Protein AF-A0A673JBJ8-F1 (afdb_monomer)

InterPro domains:
  IPR039491 Required for excision 1-B domain-containing protein [PF14966] (30-126)
  IPR039491 Required for excision 1-B domain-containing protein [PTHR28309] (20-170)

pLDDT: mean 88.3, std 20.83, range [26.7, 98.75]

Mean predicted aligned error: 8.52 Å

Radius of gyration: 23.56 Å; Cα contacts (8 Å, |Δi|>4): 90; chains: 1; bounding box: 78×21×62 Å

Secondary structure (DSSP, 8-state):
--------------------------HHHHHHHHHHHHHHHHHHHHHHHHHHHHHHTTTTS--HHHHHHHHHHHHHHHHHHHHHHHHHHHHHHHTS--HHHHHHHHHHHHHHHHHHHHHHHHHHHHHHHHH-TT-HHHHHHHHHHHHHHHHHHHHHHHHHHHHHHHHHS--

Solvent-accessible surface area (backbone atoms only — not comparable to full-atom values): 9836 Å² total; per-residue (Å²): 139,87,81,90,82,90,84,91,79,93,73,92,72,77,82,76,79,76,75,79,78,71,73,84,75,50,69,69,58,50,56,51,48,52,53,51,46,51,52,54,49,52,51,46,53,50,53,52,51,56,49,48,57,56,35,58,70,36,55,91,70,55,52,57,69,62,46,51,53,48,54,52,55,48,49,51,52,53,52,53,45,53,51,52,52,50,52,50,30,50,42,32,40,72,77,65,73,32,53,69,57,25,50,39,49,52,56,41,53,53,48,51,50,53,44,52,54,47,50,54,50,39,51,55,34,50,50,48,30,67,79,38,71,88,46,63,66,34,56,52,50,40,53,52,46,52,51,51,46,51,54,48,50,51,51,48,52,50,43,54,49,51,40,52,54,66,68,70,56,80,134

Foldseek 3Di:
DDDDDDDDDDDDDDPPPPPPPDPPQPLVNLLVVLVVLVVLLVVLLVQLVVLLVVQLVCPPVGPVVVNVVSVVVSVVSVVVSLVSLVVSLCCCVPVVVNPVLSVLSVQLVVLSVVLVVLSVVLSVLVSCCSVCVVDCVSVVVNVVSVVVNVVSVVVNVVSVVVSVVSSPDDD

Organism: NCBI:txid307959

Nearest PDB structures (foldseek):
  6y07-assembly1_A  TM=5.072E-01  e=7.219E-01  synthetic construct
  8qb9-assembly1_A  TM=2.957E-01  e=4.322E+00  Saccharomyces cerevisiae
  3plt-assembly2_C-2  TM=2.397E-01  e=5.303E+00  Saccharomyces cerevisiae
  3plt-assembly1_B  TM=2.363E-01  e=8.844E+00  Saccharomyces cerevisiae

Structure (mmCIF, N/CA/C/O backbone):
data_AF-A0A673JBJ8-F1
#
_entry.id   AF-A0A673JBJ8-F1
#
loop_
_atom_site.group_PDB
_atom_site.id
_atom_site.type_symbol
_atom_site.label_atom_id
_atom_site.label_alt_id
_atom_site.label_comp_id
_atom_site.label_asym_id
_atom_site.label_entity_id
_atom_site.label_seq_id
_atom_site.pdbx_PDB_ins_code
_atom_site.Cartn_x
_atom_site.Cartn_y
_atom_site.Cartn_z
_atom_site.occupancy
_atom_site.B_iso_or_equiv
_atom_site.auth_seq_id
_atom_site.auth_comp_id
_atom_site.auth_asym_id
_atom_site.auth_atom_id
_atom_site.pdbx_PDB_model_num
ATOM 1 N N . MET A 1 1 ? -44.126 11.807 -32.055 1.00 32.84 1 MET A N 1
ATOM 2 C CA . MET A 1 1 ? -45.070 10.684 -32.270 1.00 32.84 1 MET A CA 1
ATOM 3 C C . MET A 1 1 ? -44.680 9.609 -31.266 1.00 32.84 1 MET A C 1
ATOM 5 O O . MET A 1 1 ? -43.564 9.143 -31.372 1.00 32.84 1 MET A O 1
ATOM 9 N N . PHE A 1 2 ? -45.407 9.263 -30.208 1.00 31.94 2 PHE A N 1
ATOM 10 C CA . PHE A 1 2 ? -46.850 9.206 -29.979 1.00 31.94 2 PHE A CA 1
ATOM 11 C C . PHE A 1 2 ? -47.264 9.899 -28.669 1.00 31.94 2 PHE A C 1
ATOM 13 O O . PHE A 1 2 ? -46.466 10.093 -27.758 1.00 31.94 2 PHE A O 1
ATOM 20 N N . LEU A 1 3 ? -48.531 10.298 -28.645 1.00 27.14 3 LEU A N 1
ATOM 21 C CA . LEU A 1 3 ? -49.248 11.066 -27.634 1.00 27.14 3 LEU A CA 1
ATOM 22 C C . LEU A 1 3 ? -50.081 10.141 -26.721 1.00 27.14 3 LEU A C 1
ATOM 24 O O . LEU A 1 3 ? -50.654 9.185 -27.231 1.00 27.14 3 LEU A O 1
ATOM 28 N N . LEU A 1 4 ? -50.265 10.583 -25.461 1.00 28.20 4 LEU A N 1
ATOM 29 C CA . LEU A 1 4 ? -51.459 10.428 -24.590 1.00 28.20 4 LEU A CA 1
ATOM 30 C C . LEU A 1 4 ? -51.763 9.021 -24.017 1.00 28.20 4 LEU A C 1
ATOM 32 O O . LEU A 1 4 ? -51.625 8.028 -24.705 1.00 28.20 4 LEU A O 1
ATOM 36 N N . SER A 1 5 ? -52.306 8.816 -22.809 1.00 26.70 5 SER A N 1
ATOM 37 C CA . SER A 1 5 ? -52.657 9.619 -21.619 1.00 26.70 5 SER A CA 1
ATOM 38 C C . SER A 1 5 ? -53.305 8.653 -20.590 1.00 26.70 5 SER A C 1
ATOM 40 O O . SER A 1 5 ? -53.672 7.546 -20.977 1.00 26.70 5 SER A O 1
ATOM 42 N N . ARG A 1 6 ? -53.577 9.144 -19.362 1.00 33.72 6 ARG A N 1
ATOM 43 C CA . ARG A 1 6 ? -54.519 8.630 -18.322 1.00 33.72 6 ARG A CA 1
ATOM 44 C C . ARG A 1 6 ? -53.965 7.543 -17.368 1.00 33.72 6 ARG A C 1
ATOM 46 O O . ARG A 1 6 ? -53.359 6.598 -17.830 1.00 33.72 6 ARG A O 1
ATOM 53 N N . PHE A 1 7 ? -54.124 7.569 -16.034 1.00 31.58 7 PHE A N 1
ATOM 54 C CA . PHE A 1 7 ? -55.004 8.308 -15.110 1.00 31.58 7 PHE A CA 1
ATOM 55 C C . PHE A 1 7 ? -54.401 8.352 -13.680 1.00 31.58 7 PHE A C 1
ATOM 57 O O . PHE A 1 7 ? -53.489 7.604 -13.343 1.00 31.58 7 PHE A O 1
ATOM 64 N N . ILE A 1 8 ? -54.956 9.241 -12.857 1.00 37.16 8 ILE A N 1
ATOM 65 C CA . ILE A 1 8 ? -54.619 9.567 -11.462 1.00 37.16 8 ILE A CA 1
ATOM 66 C C . ILE A 1 8 ? -54.964 8.418 -10.494 1.00 37.16 8 ILE A C 1
ATOM 68 O O . ILE A 1 8 ? -56.070 7.890 -10.557 1.00 37.16 8 ILE A O 1
ATOM 72 N N . SER A 1 9 ? -54.094 8.139 -9.515 1.00 32.88 9 SER A N 1
ATOM 73 C CA . SER A 1 9 ? -54.522 7.787 -8.149 1.00 32.88 9 SER A CA 1
ATOM 74 C C . SER A 1 9 ? -53.418 8.127 -7.148 1.00 32.88 9 SER A C 1
ATOM 76 O O . SER A 1 9 ? -52.331 7.552 -7.177 1.00 32.88 9 SER A O 1
ATOM 78 N N . GLN A 1 10 ? -53.701 9.076 -6.257 1.00 40.88 10 GLN A N 1
ATOM 79 C CA . GLN A 1 10 ? -52.878 9.350 -5.086 1.00 40.88 10 GLN A CA 1
ATOM 80 C C . GLN A 1 10 ? -52.969 8.169 -4.113 1.00 40.88 10 GLN A C 1
ATOM 82 O O . GLN A 1 10 ? -54.057 7.761 -3.719 1.00 40.88 10 GLN A O 1
ATOM 87 N N . ALA A 1 11 ? -51.817 7.660 -3.692 1.00 36.34 11 ALA A N 1
ATOM 88 C CA . ALA A 1 11 ? -51.639 7.040 -2.389 1.00 36.34 11 ALA A CA 1
ATOM 89 C C . ALA A 1 11 ? -50.201 7.335 -1.962 1.00 36.34 11 ALA A C 1
ATOM 91 O O . ALA A 1 11 ? -49.241 6.814 -2.527 1.00 36.34 11 ALA A O 1
ATOM 92 N N . THR A 1 12 ? -50.065 8.238 -0.999 1.00 43.38 12 THR A N 1
ATOM 93 C CA . THR A 1 12 ? -48.822 8.561 -0.304 1.00 43.38 12 THR A CA 1
ATOM 94 C C . THR A 1 12 ? -48.200 7.283 0.258 1.00 43.38 12 THR A C 1
ATOM 96 O O . THR A 1 12 ? -48.675 6.743 1.257 1.00 43.38 12 THR A O 1
ATOM 99 N N . LYS A 1 13 ? -47.137 6.787 -0.378 1.00 43.12 13 LYS A N 1
ATOM 100 C CA . LYS A 1 13 ? -46.224 5.817 0.229 1.00 43.12 13 LYS A CA 1
ATOM 101 C C . LYS A 1 13 ? -44.982 6.572 0.665 1.00 43.12 13 LYS A C 1
ATOM 103 O O . LYS A 1 13 ? -44.105 6.867 -0.139 1.00 43.12 13 LYS A O 1
ATOM 108 N N . THR A 1 14 ? -44.941 6.907 1.946 1.00 41.84 14 THR A N 1
ATOM 109 C CA . THR A 1 14 ? -43.713 7.276 2.645 1.00 41.84 14 THR A CA 1
ATOM 110 C C . THR A 1 14 ? -42.672 6.182 2.376 1.00 41.84 14 THR A C 1
ATOM 112 O O . THR A 1 14 ? -43.000 5.004 2.566 1.00 41.84 14 THR A O 1
ATOM 115 N N . PRO A 1 15 ? -41.443 6.495 1.927 1.00 39.53 15 PRO A N 1
ATOM 116 C CA . PRO A 1 15 ? -40.400 5.490 1.840 1.00 39.53 15 PRO A CA 1
ATOM 117 C C . PRO A 1 15 ? -40.077 5.059 3.267 1.00 39.53 15 PRO A C 1
ATOM 119 O O . PRO A 1 15 ? -39.584 5.842 4.078 1.00 39.53 15 PRO A O 1
ATOM 122 N N . ARG A 1 16 ? -40.411 3.814 3.598 1.00 38.00 16 ARG A N 1
ATOM 123 C CA . ARG A 1 16 ? -39.925 3.163 4.807 1.00 38.00 16 ARG A CA 1
ATOM 124 C C . ARG A 1 16 ? -38.426 2.994 4.585 1.00 38.00 16 ARG A C 1
ATOM 126 O O . ARG A 1 16 ? -38.030 2.144 3.792 1.00 38.00 16 ARG A O 1
ATOM 133 N N . VAL A 1 17 ? -37.623 3.856 5.207 1.00 46.59 17 VAL A N 1
ATOM 134 C CA . VAL A 1 17 ? -36.171 3.684 5.278 1.00 46.59 17 VAL A CA 1
ATOM 135 C C . VAL A 1 17 ? -35.957 2.297 5.868 1.00 46.59 17 VAL A C 1
ATOM 137 O O . VAL A 1 17 ? -36.313 2.038 7.018 1.00 46.59 17 VAL A O 1
ATOM 140 N N . GLN A 1 18 ? -35.500 1.368 5.034 1.00 39.47 18 GLN A N 1
ATOM 141 C CA . GLN A 1 18 ? -35.027 0.083 5.509 1.00 39.47 18 GLN A CA 1
ATOM 142 C C . GLN A 1 18 ? -33.740 0.398 6.258 1.00 39.47 18 GLN A C 1
ATOM 144 O O . GLN A 1 18 ? -32.694 0.589 5.647 1.00 39.47 18 GLN A O 1
ATOM 149 N N . PHE A 1 19 ? -33.841 0.533 7.580 1.00 43.75 19 PHE A N 1
ATOM 150 C CA . PHE A 1 19 ? -32.676 0.399 8.434 1.00 43.75 19 PHE A CA 1
ATOM 151 C C . PHE A 1 19 ? -32.158 -1.006 8.190 1.00 43.75 19 PHE A C 1
ATOM 153 O O . PHE A 1 19 ? -32.785 -1.994 8.580 1.00 43.75 19 PHE A O 1
ATOM 160 N N . GLN A 1 20 ? -31.067 -1.078 7.443 1.00 42.62 20 GLN A N 1
ATOM 161 C CA . GLN A 1 20 ? -30.296 -2.286 7.277 1.00 42.62 20 GLN A CA 1
ATOM 162 C C . GLN A 1 20 ? -29.776 -2.607 8.677 1.00 42.62 20 GLN A C 1
ATOM 164 O O . GLN A 1 20 ? -28.857 -1.966 9.177 1.00 42.62 20 GLN A O 1
ATOM 169 N N . GLN A 1 21 ?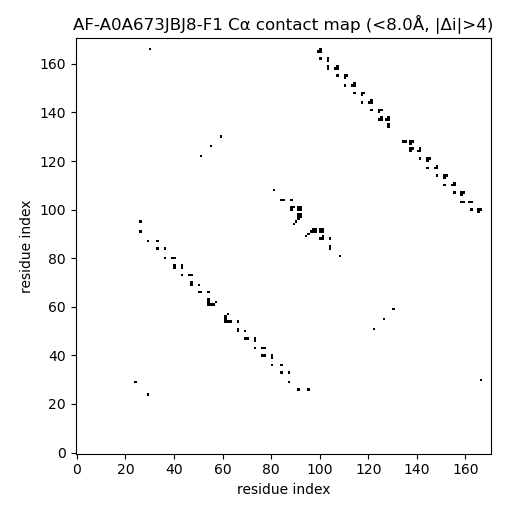 -30.486 -3.497 9.371 1.00 38.06 21 GLN A N 1
ATOM 170 C CA . GLN A 1 21 ? -30.104 -3.981 10.687 1.00 38.06 21 GL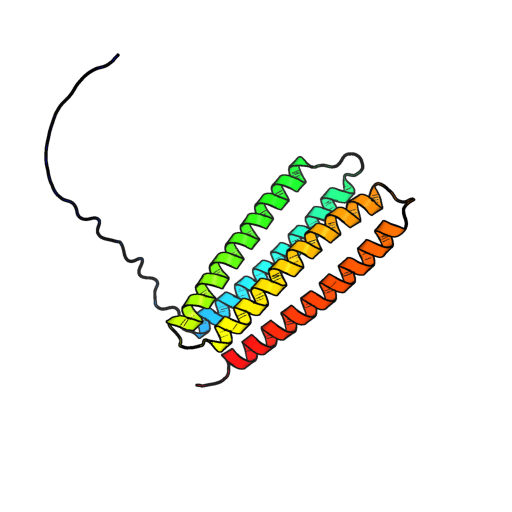N A CA 1
ATOM 171 C C . GLN A 1 21 ? -28.845 -4.821 10.492 1.00 38.06 21 GLN A C 1
ATOM 173 O O . GLN A 1 21 ? -28.918 -6.025 10.252 1.00 38.06 21 GLN A O 1
ATOM 178 N N . HIS A 1 22 ? -27.687 -4.170 10.527 1.00 46.53 22 HIS A N 1
ATOM 179 C CA . HIS A 1 22 ? -26.449 -4.867 10.807 1.00 46.53 22 HIS A CA 1
ATOM 180 C C . HIS A 1 22 ? -26.576 -5.387 12.239 1.00 46.53 22 HIS A C 1
ATOM 182 O O . HIS A 1 22 ? -26.913 -4.630 13.152 1.00 46.53 22 HIS A O 1
ATOM 188 N N . ALA A 1 23 ? -26.410 -6.699 12.423 1.00 51.38 23 ALA A N 1
ATOM 189 C CA . ALA A 1 23 ? -26.245 -7.253 13.760 1.00 51.38 23 ALA A CA 1
ATOM 190 C C . ALA A 1 23 ? -25.129 -6.460 14.462 1.00 51.38 23 ALA A C 1
ATOM 192 O O . ALA A 1 23 ? -24.167 -6.101 13.779 1.00 51.38 23 ALA A O 1
ATOM 193 N N . PRO A 1 24 ? -25.246 -6.160 15.766 1.00 55.81 24 PRO A N 1
ATOM 194 C CA . PRO A 1 24 ? -24.191 -5.451 16.473 1.00 55.81 24 PRO A CA 1
ATOM 195 C C . PRO A 1 24 ? -22.899 -6.255 16.326 1.00 55.81 24 PRO A C 1
ATOM 197 O O . PRO A 1 24 ? -22.799 -7.386 16.809 1.00 55.81 24 PRO A O 1
ATOM 200 N N . THR A 1 25 ? -21.944 -5.707 15.578 1.00 69.56 25 THR A N 1
ATOM 201 C CA . THR A 1 25 ? -20.589 -6.243 15.531 1.00 69.56 25 THR A CA 1
ATOM 202 C C . THR A 1 25 ? -20.039 -6.065 16.934 1.00 69.56 25 THR A C 1
ATOM 204 O O . THR A 1 25 ? -20.045 -4.955 17.436 1.00 69.56 25 THR A O 1
ATOM 207 N N . ASP A 1 26 ? -19.631 -7.135 17.604 1.00 88.81 26 ASP A N 1
ATOM 208 C CA . ASP A 1 26 ? -18.894 -7.012 18.865 1.00 88.81 26 ASP A CA 1
ATOM 209 C C . ASP A 1 26 ? -17.478 -6.470 18.589 1.00 88.81 26 ASP A C 1
ATOM 211 O O . ASP A 1 26 ? -16.901 -6.763 17.536 1.00 88.81 26 ASP A O 1
ATOM 215 N N . PHE A 1 27 ? -16.913 -5.711 19.529 1.00 93.62 27 PHE A N 1
ATOM 216 C CA . PHE A 1 27 ? -15.609 -5.048 19.429 1.00 93.62 27 PHE A CA 1
ATOM 217 C C . PHE A 1 27 ? -14.516 -5.996 18.917 1.00 93.62 27 PHE A C 1
ATOM 219 O O . PHE A 1 27 ? -13.788 -5.685 17.974 1.00 93.62 27 PHE A O 1
ATOM 226 N N . THR A 1 28 ? -14.451 -7.213 19.465 1.00 94.06 28 THR A N 1
ATOM 227 C CA . THR A 1 28 ? -13.463 -8.221 19.057 1.00 94.06 28 THR A CA 1
ATOM 228 C C . THR A 1 28 ? -13.614 -8.639 17.592 1.00 94.06 28 THR A C 1
ATOM 230 O O . THR A 1 28 ? -12.619 -8.849 16.894 1.00 94.06 28 THR A O 1
ATOM 233 N N . ASN A 1 29 ? -14.847 -8.756 17.091 1.00 95.19 29 ASN A N 1
ATOM 234 C CA . ASN A 1 29 ? -15.082 -9.075 15.682 1.00 95.19 29 ASN A CA 1
ATOM 235 C C . ASN A 1 29 ? -14.686 -7.910 14.773 1.00 95.19 29 ASN A C 1
ATOM 237 O O . ASN A 1 29 ? -14.169 -8.151 13.681 1.00 95.19 29 ASN A O 1
ATOM 241 N N . LEU A 1 30 ? -14.876 -6.672 15.235 1.00 96.62 30 LEU A N 1
ATOM 242 C CA . LEU A 1 30 ? -14.468 -5.473 14.514 1.00 96.62 30 LEU A CA 1
ATOM 243 C C . LEU A 1 30 ? -12.941 -5.400 14.366 1.00 96.62 30 LEU A C 1
ATOM 245 O O . LEU A 1 30 ? -12.429 -5.275 13.252 1.00 96.62 30 LEU A O 1
ATOM 249 N N . VAL A 1 31 ? -12.212 -5.592 15.470 1.00 96.88 31 VAL A N 1
ATOM 250 C CA . VAL A 1 31 ? -10.741 -5.660 15.489 1.00 96.88 31 VAL A CA 1
ATOM 251 C C . VAL A 1 31 ? -10.232 -6.803 14.607 1.00 96.88 31 VAL A C 1
ATOM 253 O O . VAL A 1 31 ? -9.337 -6.613 13.782 1.00 96.88 31 VAL A O 1
ATOM 256 N N . ARG A 1 32 ? -10.841 -7.993 14.694 1.00 97.62 32 ARG A N 1
ATOM 257 C CA . ARG A 1 32 ? -10.484 -9.113 13.811 1.00 97.62 32 ARG A CA 1
ATOM 258 C C . ARG A 1 32 ? -10.698 -8.757 12.340 1.00 97.62 32 ARG A C 1
ATOM 260 O O . ARG A 1 32 ? -9.841 -9.077 11.516 1.00 97.62 32 ARG A O 1
ATOM 267 N N . ARG A 1 33 ? -11.819 -8.115 11.991 1.00 98.06 33 ARG A N 1
ATOM 268 C CA . ARG A 1 33 ? -12.095 -7.718 10.604 1.00 98.06 33 ARG A CA 1
ATOM 269 C C . ARG A 1 33 ? -11.062 -6.717 10.099 1.00 98.06 33 ARG A C 1
ATOM 271 O O . ARG A 1 33 ? -10.591 -6.875 8.976 1.00 98.06 33 ARG A O 1
ATOM 278 N N . PHE A 1 34 ? -10.648 -5.766 10.932 1.00 98.50 34 PHE A N 1
ATOM 279 C CA . PHE A 1 34 ? -9.571 -4.837 10.602 1.00 98.50 34 PHE A CA 1
ATOM 280 C C . PHE A 1 34 ? -8.271 -5.562 10.217 1.00 98.50 34 PHE A C 1
ATOM 282 O O . PHE A 1 34 ? -7.705 -5.264 9.166 1.00 98.50 34 PHE A O 1
ATOM 289 N N . TYR A 1 35 ? -7.835 -6.565 10.986 1.00 98.25 35 TYR A N 1
ATOM 290 C CA . TYR A 1 35 ? -6.640 -7.347 10.638 1.00 98.25 35 TYR A CA 1
ATOM 291 C C . TYR A 1 35 ? -6.807 -8.194 9.374 1.00 98.25 35 TYR A C 1
ATOM 293 O O . TYR A 1 35 ? -5.864 -8.319 8.593 1.00 98.25 35 TYR A O 1
ATOM 301 N N . VAL A 1 36 ? -8.002 -8.740 9.128 1.00 98.62 36 VAL A N 1
ATOM 302 C CA . VAL A 1 36 ? -8.298 -9.430 7.862 1.00 98.62 36 VAL A CA 1
ATOM 303 C C . VAL A 1 36 ? -8.139 -8.470 6.680 1.00 98.62 36 VAL A C 1
ATOM 305 O O . VAL A 1 36 ? -7.488 -8.822 5.702 1.00 98.62 36 VAL A O 1
ATOM 308 N N . LEU A 1 37 ? -8.639 -7.237 6.794 1.00 98.75 37 LEU A N 1
ATOM 309 C CA . LEU A 1 37 ? -8.468 -6.201 5.770 1.00 98.75 37 LEU A CA 1
ATOM 310 C C . LEU A 1 37 ? -6.994 -5.826 5.550 1.00 98.75 37 LEU A C 1
ATOM 312 O O . LEU A 1 37 ? -6.594 -5.573 4.414 1.00 98.75 37 LEU A O 1
ATOM 316 N N . GLN A 1 38 ? -6.164 -5.830 6.601 1.00 98.62 38 GLN A N 1
ATOM 317 C CA . GLN A 1 38 ? -4.716 -5.628 6.448 1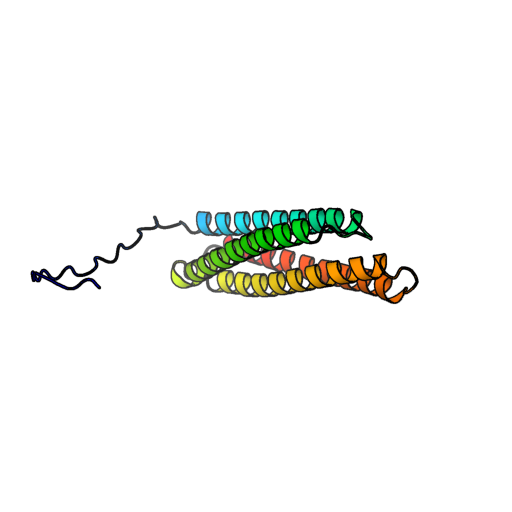.00 98.62 38 GLN A CA 1
ATOM 318 C C . GLN A 1 38 ? -4.059 -6.774 5.673 1.00 98.62 38 GLN A C 1
ATOM 320 O O . GLN A 1 38 ? -3.240 -6.526 4.789 1.00 98.62 38 GLN A O 1
ATOM 325 N N . ALA A 1 39 ? -4.446 -8.022 5.945 1.00 98.44 39 ALA A N 1
ATOM 326 C CA . ALA A 1 39 ? -3.952 -9.174 5.196 1.00 98.44 39 ALA A CA 1
ATOM 327 C C . ALA A 1 39 ? -4.389 -9.126 3.719 1.00 98.44 39 ALA A C 1
ATOM 329 O O . ALA A 1 39 ? -3.561 -9.307 2.828 1.00 98.44 39 ALA A O 1
ATOM 330 N N . GLU A 1 40 ? -5.658 -8.798 3.448 1.00 98.62 40 GLU A N 1
ATOM 331 C CA . GLU A 1 40 ? -6.172 -8.586 2.086 1.00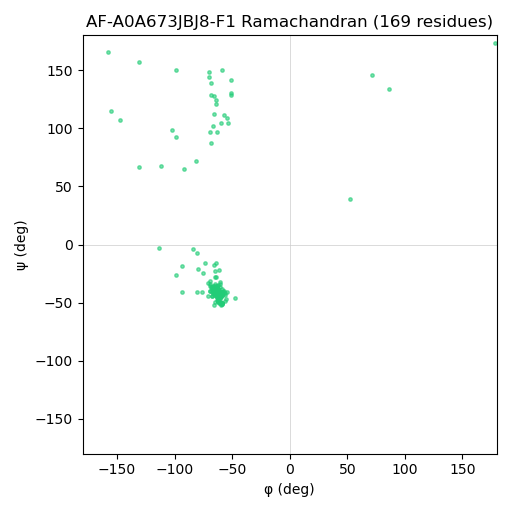 98.62 40 GLU A CA 1
ATOM 332 C C . GLU A 1 40 ? -5.375 -7.494 1.348 1.00 98.62 40 GLU A C 1
ATOM 334 O O . GLU A 1 40 ? -5.034 -7.647 0.173 1.00 98.62 40 GLU A O 1
ATOM 339 N N . ARG A 1 41 ? -5.005 -6.410 2.044 1.00 98.56 41 ARG A N 1
ATOM 340 C CA . ARG A 1 41 ? -4.188 -5.327 1.482 1.00 98.56 41 ARG A CA 1
ATOM 341 C C . ARG A 1 41 ? -2.776 -5.784 1.121 1.00 98.56 41 ARG A C 1
ATOM 343 O O . ARG A 1 41 ? -2.264 -5.392 0.073 1.00 98.56 41 ARG A O 1
ATOM 350 N N . VAL A 1 42 ? -2.144 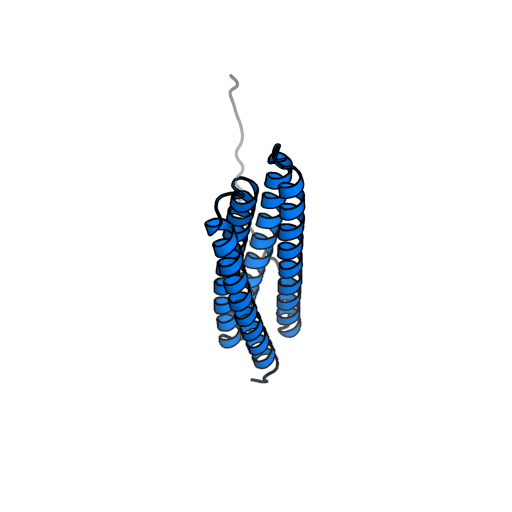-6.602 1.964 1.00 98.19 42 VAL A N 1
ATOM 351 C CA . VAL A 1 42 ? -0.819 -7.184 1.686 1.00 98.19 42 VAL A CA 1
ATOM 352 C C . VAL A 1 42 ? -0.862 -8.047 0.424 1.00 98.19 42 VAL A C 1
ATOM 354 O O . VAL A 1 42 ? -0.001 -7.892 -0.443 1.00 98.19 42 VAL A O 1
ATOM 357 N N . GLU A 1 43 ? -1.888 -8.886 0.273 1.00 98.44 43 GLU A N 1
ATOM 358 C CA . GLU A 1 43 ? -2.069 -9.692 -0.939 1.00 98.44 43 GLU A CA 1
ATOM 359 C C . GLU A 1 43 ? -2.324 -8.822 -2.181 1.00 98.44 43 GLU A C 1
ATOM 361 O O . GLU A 1 43 ? -1.758 -9.086 -3.241 1.00 98.44 43 GLU A O 1
ATOM 366 N N . ALA A 1 44 ? -3.090 -7.730 -2.062 1.00 98.50 44 ALA A N 1
ATOM 367 C CA . ALA A 1 44 ? -3.287 -6.786 -3.165 1.00 98.50 44 ALA A CA 1
ATOM 368 C C . ALA A 1 44 ? -1.966 -6.138 -3.623 1.00 98.50 44 ALA A C 1
ATOM 370 O O . ALA A 1 44 ? -1.702 -6.069 -4.823 1.00 98.50 44 ALA A O 1
ATOM 371 N N . TYR A 1 45 ? -1.099 -5.717 -2.692 1.00 98.56 45 TYR A N 1
ATOM 372 C CA . TYR A 1 45 ? 0.238 -5.212 -3.034 1.00 98.56 45 TYR A CA 1
ATOM 373 C C . TYR A 1 45 ? 1.101 -6.269 -3.726 1.00 98.56 45 TYR A C 1
ATOM 375 O O . TYR A 1 45 ? 1.791 -5.955 -4.695 1.00 98.56 45 TYR A O 1
ATOM 383 N N . LYS A 1 46 ? 1.058 -7.516 -3.250 1.00 98.31 46 LYS A N 1
ATOM 384 C CA . LYS A 1 46 ? 1.812 -8.620 -3.848 1.00 98.31 46 LYS A CA 1
ATOM 385 C C . LYS A 1 46 ? 1.372 -8.889 -5.288 1.00 98.31 46 LYS A C 1
ATOM 387 O O . LYS A 1 46 ? 2.215 -8.923 -6.178 1.00 98.31 46 LYS A O 1
ATOM 392 N N . LEU A 1 47 ? 0.064 -8.995 -5.530 1.00 98.38 47 LEU A N 1
ATOM 393 C CA . LEU A 1 47 ? -0.487 -9.160 -6.880 1.00 98.38 47 LEU A CA 1
ATOM 394 C C . LEU A 1 47 ? -0.128 -7.983 -7.792 1.00 98.38 47 LEU A C 1
ATOM 396 O O . LEU A 1 47 ? 0.131 -8.173 -8.982 1.00 98.38 47 LEU A O 1
ATOM 400 N N . PHE A 1 48 ? -0.106 -6.768 -7.242 1.00 98.44 48 PHE A N 1
ATOM 401 C CA . PHE A 1 48 ? 0.261 -5.584 -8.005 1.00 98.44 48 PHE A CA 1
ATOM 402 C C . PHE A 1 48 ? 1.729 -5.614 -8.449 1.00 98.44 48 PHE A C 1
ATOM 404 O O . PHE A 1 48 ? 2.023 -5.318 -9.608 1.00 98.44 48 PHE A O 1
ATOM 411 N N . GLU A 1 49 ? 2.638 -6.018 -7.560 1.00 98.06 49 GLU A N 1
ATOM 412 C CA . GLU A 1 49 ? 4.059 -6.175 -7.880 1.00 98.06 49 GLU A CA 1
ATOM 413 C C . GLU A 1 49 ? 4.286 -7.297 -8.903 1.00 98.06 49 GLU A C 1
ATOM 415 O O . GLU A 1 49 ? 4.884 -7.056 -9.950 1.00 98.06 49 GLU A O 1
ATOM 420 N N . GLU A 1 50 ? 3.748 -8.496 -8.654 1.00 98.31 50 GLU A N 1
ATOM 421 C CA . GLU A 1 50 ? 3.893 -9.657 -9.547 1.00 98.31 50 GLU A CA 1
ATOM 422 C C . GLU A 1 50 ? 3.353 -9.366 -10.955 1.00 98.31 50 GLU A C 1
ATOM 424 O O . GLU A 1 50 ? 3.951 -9.739 -11.970 1.00 98.31 50 GLU A O 1
ATOM 429 N N . GLY A 1 51 ? 2.224 -8.663 -11.036 1.00 98.44 51 GLY A N 1
ATOM 430 C CA . GLY A 1 51 ? 1.641 -8.273 -12.308 1.00 98.44 51 GLY A CA 1
ATOM 431 C C . GLY A 1 51 ? 2.435 -7.191 -13.039 1.00 98.44 51 GLY A C 1
ATOM 432 O O . GLY A 1 51 ? 2.528 -7.240 -14.266 1.00 98.44 51 GLY A O 1
ATOM 433 N N . HIS A 1 52 ? 3.073 -6.263 -12.320 1.00 98.50 52 HIS A N 1
ATOM 434 C CA . HIS A 1 52 ? 3.995 -5.308 -12.935 1.00 98.50 52 HIS A CA 1
ATOM 435 C C . HIS A 1 52 ? 5.276 -5.989 -13.438 1.00 98.50 52 HIS A C 1
ATOM 437 O O . HIS A 1 52 ? 5.735 -5.699 -14.540 1.00 98.50 52 HIS A O 1
ATOM 443 N N . GLU A 1 53 ? 5.828 -6.952 -12.698 1.00 98.19 53 GLU A N 1
ATOM 444 C CA . GLU A 1 53 ? 6.956 -7.764 -13.175 1.00 98.19 53 GLU A CA 1
ATOM 445 C C . GLU A 1 53 ? 6.588 -8.584 -14.420 1.00 98.19 53 GLU A C 1
ATOM 447 O O . GLU A 1 53 ? 7.390 -8.729 -15.346 1.00 98.19 53 GLU A O 1
ATOM 452 N N . ALA A 1 54 ? 5.365 -9.120 -14.482 1.00 98.19 54 ALA A N 1
ATOM 453 C CA . ALA A 1 54 ? 4.853 -9.769 -15.686 1.00 98.19 54 ALA A CA 1
ATOM 454 C C . ALA A 1 54 ? 4.737 -8.793 -16.865 1.00 98.19 54 ALA A C 1
ATOM 456 O O . ALA A 1 54 ? 5.161 -9.136 -17.967 1.00 98.19 54 ALA A O 1
ATOM 457 N N . TYR A 1 55 ? 4.238 -7.580 -16.624 1.00 98.38 55 TYR A N 1
ATOM 458 C CA . TYR A 1 55 ? 4.167 -6.518 -17.624 1.00 98.38 55 TYR A CA 1
ATOM 459 C C . TYR A 1 55 ? 5.554 -6.126 -18.153 1.00 98.38 55 TYR A C 1
ATOM 461 O O . TYR A 1 55 ? 5.760 -6.137 -19.366 1.00 98.38 55 TYR A O 1
ATOM 469 N N . LEU A 1 56 ? 6.542 -5.881 -17.285 1.00 98.00 56 LEU A N 1
ATOM 470 C CA . LEU A 1 56 ? 7.895 -5.502 -17.714 1.00 98.00 56 LEU A CA 1
ATOM 471 C C . LEU A 1 56 ? 8.567 -6.567 -18.592 1.00 98.00 56 LEU A C 1
ATOM 473 O O . LEU A 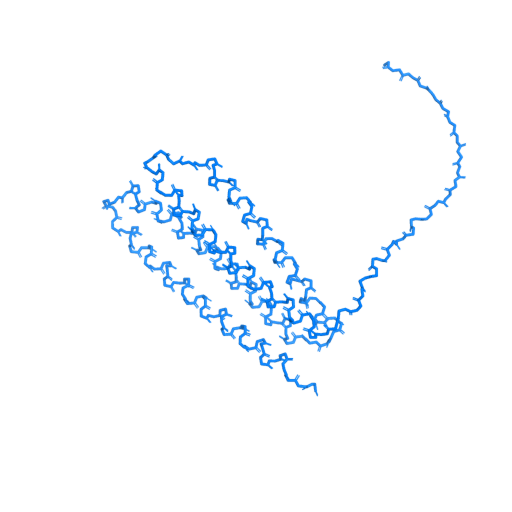1 56 ? 9.268 -6.220 -19.543 1.00 98.00 56 LEU A O 1
ATOM 477 N N . ARG A 1 57 ? 8.297 -7.857 -18.342 1.00 97.62 57 ARG A N 1
ATOM 478 C CA . ARG A 1 57 ? 8.799 -8.972 -19.169 1.00 97.62 57 ARG A CA 1
ATOM 479 C C . ARG A 1 57 ? 8.270 -8.977 -20.607 1.00 97.62 57 ARG A C 1
ATOM 481 O O . ARG A 1 57 ? 8.834 -9.681 -21.438 1.00 97.62 57 ARG A O 1
ATOM 488 N N . THR A 1 58 ? 7.211 -8.225 -20.906 1.00 97.44 58 THR A N 1
ATOM 489 C CA . THR A 1 58 ? 6.682 -8.072 -22.275 1.00 97.44 58 THR A CA 1
ATOM 490 C C . THR A 1 58 ? 7.406 -6.990 -23.086 1.00 97.44 58 THR A C 1
ATOM 492 O O . THR A 1 58 ? 7.146 -6.835 -24.278 1.00 97.44 58 THR A O 1
ATOM 495 N N . GLY A 1 59 ? 8.345 -6.261 -22.471 1.00 94.06 59 GLY A N 1
ATOM 496 C CA . GLY A 1 59 ? 9.152 -5.250 -23.150 1.00 94.06 59 GLY A CA 1
ATOM 497 C C . GLY A 1 59 ? 9.968 -5.810 -24.332 1.00 94.06 59 GLY A C 1
ATOM 498 O O . GLY A 1 59 ? 10.353 -6.982 -24.325 1.00 94.06 59 GLY A O 1
ATOM 499 N N . PRO A 1 60 ? 10.246 -4.994 -25.369 1.00 91.94 60 PRO A N 1
ATOM 500 C CA . PRO A 1 60 ? 9.833 -3.593 -25.520 1.00 91.94 60 PRO A CA 1
ATOM 501 C C . PRO A 1 60 ? 8.383 -3.428 -26.021 1.00 91.94 60 PRO A C 1
ATOM 503 O O . PRO A 1 60 ? 7.865 -2.315 -26.069 1.00 91.94 60 PRO A O 1
ATOM 506 N N . HIS A 1 61 ? 7.708 -4.516 -26.405 1.00 96.25 61 HIS A N 1
ATOM 507 C CA . HIS A 1 61 ? 6.323 -4.501 -26.891 1.00 96.25 61 HIS A CA 1
ATOM 508 C C . HIS A 1 61 ? 5.338 -4.731 -25.746 1.00 96.25 61 HIS A C 1
ATOM 510 O O . HIS A 1 61 ? 4.637 -5.740 -25.699 1.00 96.25 61 HIS A O 1
ATOM 516 N N . TYR A 1 62 ? 5.321 -3.773 -24.824 1.00 96.50 62 TYR A N 1
ATOM 517 C CA . TYR A 1 62 ? 4.550 -3.840 -23.593 1.00 96.50 62 TYR A CA 1
ATOM 518 C C . TYR A 1 62 ? 3.070 -4.188 -23.804 1.00 96.50 62 TYR A C 1
ATOM 520 O O . TYR A 1 62 ? 2.364 -3.538 -24.580 1.00 96.50 62 TYR A O 1
ATOM 528 N N . ASP A 1 63 ? 2.577 -5.167 -23.045 1.00 96.75 63 ASP A N 1
ATOM 529 C CA . ASP A 1 63 ? 1.163 -5.545 -23.013 1.00 96.75 63 ASP A CA 1
ATOM 530 C C . ASP A 1 63 ? 0.360 -4.606 -22.097 1.00 96.75 63 ASP A C 1
ATOM 532 O O . ASP A 1 63 ? -0.041 -4.934 -20.975 1.00 96.75 63 ASP A O 1
ATOM 536 N N . PHE A 1 64 ? 0.178 -3.377 -22.576 1.00 96.12 64 PHE A N 1
ATOM 537 C CA . PHE A 1 64 ? -0.460 -2.311 -21.811 1.00 96.12 64 PHE A CA 1
ATOM 538 C C . PHE A 1 64 ? -1.933 -2.594 -21.496 1.00 96.12 64 PHE A C 1
ATOM 540 O O . PHE A 1 64 ? -2.408 -2.221 -20.425 1.00 96.12 64 PHE A O 1
ATOM 547 N N . GLU A 1 65 ? -2.662 -3.267 -22.389 1.00 97.50 65 GLU A N 1
ATOM 548 C CA . GLU A 1 65 ? -4.091 -3.528 -22.187 1.00 97.50 65 GLU A CA 1
ATOM 549 C C . GLU A 1 65 ? -4.330 -4.497 -21.023 1.00 97.50 65 GLU A C 1
ATOM 551 O O . GLU A 1 65 ? -5.163 -4.215 -20.154 1.00 97.50 65 GLU A O 1
ATOM 556 N N . HIS A 1 66 ? -3.559 -5.589 -20.929 1.00 97.12 66 HIS A N 1
ATOM 557 C CA . HIS A 1 66 ? -3.662 -6.498 -19.784 1.00 97.12 66 HIS A CA 1
ATOM 558 C C . HIS A 1 66 ? -3.203 -5.831 -18.486 1.00 97.12 66 HIS A C 1
ATOM 560 O O . HIS A 1 66 ? -3.865 -5.976 -17.454 1.00 97.12 66 HIS A O 1
ATOM 566 N N . TYR A 1 67 ? -2.114 -5.058 -18.526 1.00 98.00 67 TYR A N 1
ATOM 567 C CA . TYR A 1 67 ? -1.624 -4.373 -17.332 1.00 98.00 67 TYR A CA 1
ATOM 568 C C . TYR A 1 67 ? -2.606 -3.313 -16.821 1.00 98.00 67 TYR A C 1
ATOM 570 O O . TYR A 1 67 ? -2.890 -3.242 -15.627 1.00 98.00 67 TYR A O 1
ATOM 578 N N . LYS A 1 68 ? -3.218 -2.539 -17.720 1.00 98.00 68 LYS A N 1
ATOM 579 C CA . LYS A 1 68 ? -4.261 -1.566 -17.380 1.00 98.00 68 LYS A CA 1
ATOM 580 C C . LYS A 1 68 ? -5.475 -2.226 -16.726 1.00 98.00 68 LYS A C 1
ATOM 582 O O . LYS A 1 68 ? -6.012 -1.687 -15.758 1.00 98.00 68 LYS A O 1
ATOM 587 N N . GLN A 1 69 ? -5.902 -3.386 -17.228 1.00 98.31 69 GLN A N 1
ATOM 588 C CA . GLN A 1 69 ? -7.000 -4.137 -16.620 1.00 98.31 69 GLN A CA 1
ATOM 589 C C . GLN A 1 69 ? -6.640 -4.613 -15.206 1.00 98.31 69 GLN A C 1
ATOM 591 O O . GLN A 1 69 ? -7.458 -4.484 -14.296 1.00 98.31 69 GLN A O 1
ATOM 596 N N . LEU A 1 70 ? -5.415 -5.105 -15.000 1.00 97.81 70 LEU A N 1
ATOM 597 C CA . LEU A 1 70 ? -4.921 -5.458 -13.669 1.00 97.81 70 LEU A CA 1
ATOM 598 C C . LEU A 1 70 ? -4.934 -4.247 -12.724 1.00 97.81 70 LEU A C 1
ATOM 600 O O . LEU A 1 70 ? -5.486 -4.342 -11.630 1.00 97.81 70 LEU A O 1
ATOM 604 N N . VAL A 1 71 ? -4.369 -3.109 -13.146 1.00 98.19 71 VAL A N 1
ATOM 605 C CA . VAL A 1 71 ? -4.340 -1.866 -12.353 1.00 98.19 71 VAL A CA 1
ATOM 606 C C . VAL A 1 71 ? -5.748 -1.465 -11.916 1.00 98.19 71 VAL A C 1
ATOM 608 O O . VAL A 1 71 ? -5.947 -1.072 -10.766 1.00 98.19 71 VAL A O 1
ATOM 611 N N . HIS A 1 72 ? -6.743 -1.598 -12.797 1.00 98.00 72 HIS A N 1
ATOM 612 C CA . HIS A 1 72 ? -8.140 -1.310 -12.470 1.00 98.00 72 HIS A CA 1
ATOM 613 C C . HIS A 1 72 ? -8.695 -2.223 -11.371 1.00 98.00 72 HIS A C 1
ATOM 615 O O . HIS A 1 72 ? -9.304 -1.734 -10.419 1.00 98.00 72 HIS A O 1
ATOM 621 N N . GLU A 1 73 ? -8.471 -3.535 -11.461 1.00 98.12 73 GLU A N 1
ATOM 622 C CA . GLU A 1 73 ? -8.947 -4.478 -10.439 1.00 98.12 73 GLU A CA 1
ATOM 623 C C . GLU A 1 73 ? -8.230 -4.289 -9.095 1.00 98.12 73 GLU A C 1
ATOM 625 O O . GLU A 1 73 ? -8.877 -4.261 -8.048 1.00 98.12 73 GLU A O 1
ATOM 630 N N . ILE A 1 74 ? -6.917 -4.049 -9.115 1.00 97.44 74 ILE A N 1
ATOM 631 C CA . ILE A 1 74 ? -6.138 -3.722 -7.914 1.00 97.44 74 ILE A CA 1
ATOM 632 C C . ILE A 1 74 ? -6.626 -2.413 -7.276 1.00 97.44 74 ILE A C 1
ATOM 634 O O . ILE A 1 74 ? -6.804 -2.342 -6.060 1.00 97.44 74 ILE A O 1
ATOM 638 N N . THR A 1 75 ? -6.918 -1.389 -8.084 1.00 97.31 75 THR A N 1
ATOM 639 C CA . THR A 1 75 ? -7.457 -0.111 -7.590 1.00 97.31 75 THR A CA 1
ATOM 640 C C . THR A 1 75 ? -8.794 -0.318 -6.883 1.00 97.31 75 THR A C 1
ATOM 642 O O . THR A 1 75 ? -8.998 0.208 -5.790 1.00 97.31 75 THR A O 1
ATOM 645 N N . LYS A 1 76 ? -9.696 -1.131 -7.451 1.00 98.38 76 LYS A N 1
ATOM 646 C CA . LYS A 1 76 ? -10.961 -1.476 -6.785 1.00 98.38 76 LYS A CA 1
ATOM 647 C C . LYS A 1 76 ? -10.73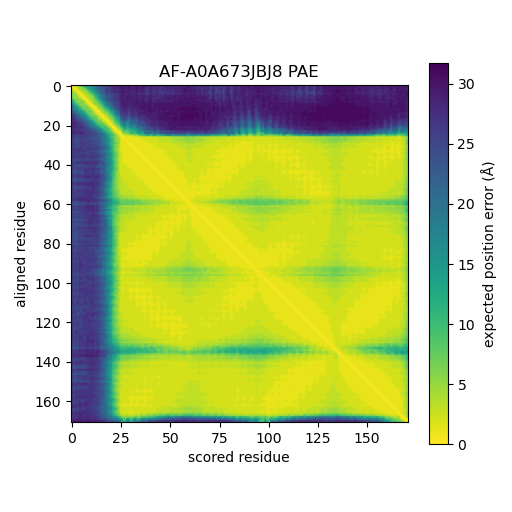4 -2.177 -5.450 1.00 98.38 76 LYS A C 1
ATOM 649 O O . LYS A 1 76 ? -11.428 -1.841 -4.492 1.00 98.38 76 LYS A O 1
ATOM 654 N N . ALA A 1 77 ? -9.790 -3.117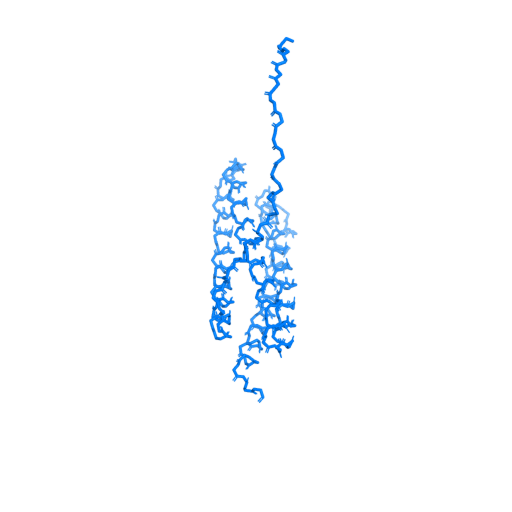 -5.381 1.00 97.94 77 ALA A N 1
ATOM 655 C CA . ALA A 1 77 ? -9.465 -3.818 -4.142 1.00 97.94 77 ALA A CA 1
ATOM 656 C C . ALA A 1 77 ? -8.996 -2.832 -3.059 1.00 97.94 77 ALA A C 1
ATOM 658 O O . ALA A 1 77 ? -9.577 -2.801 -1.974 1.00 97.94 77 ALA A O 1
ATOM 659 N N . PHE A 1 78 ? -8.039 -1.949 -3.371 1.00 98.00 78 PHE A N 1
ATOM 660 C CA . PHE A 1 78 ? -7.589 -0.917 -2.430 1.00 98.00 78 PHE A CA 1
ATOM 661 C C . PHE A 1 78 ? -8.718 0.029 -2.006 1.00 98.00 78 PHE A C 1
ATOM 663 O O . PHE A 1 78 ? -8.856 0.310 -0.816 1.00 98.00 78 PHE A O 1
ATOM 670 N N . CYS A 1 79 ? -9.559 0.487 -2.939 1.00 98.00 79 CYS A N 1
ATOM 671 C CA . CYS A 1 79 ? -10.705 1.338 -2.612 1.00 98.00 79 CYS A CA 1
ATOM 672 C C . CYS A 1 79 ? -11.705 0.638 -1.683 1.00 98.00 79 CYS A C 1
ATOM 674 O O . CYS A 1 79 ? -12.189 1.262 -0.740 1.00 98.00 79 CYS A O 1
ATOM 676 N N . GLY A 1 80 ? -12.008 -0.640 -1.933 1.00 98.38 80 GLY A N 1
ATOM 677 C CA . GLY A 1 80 ? -12.896 -1.438 -1.088 1.00 98.38 80 GLY A CA 1
ATOM 678 C C . GLY A 1 80 ? -12.351 -1.582 0.330 1.00 98.38 80 GLY A C 1
ATOM 679 O O . GLY A 1 80 ? -13.043 -1.243 1.288 1.00 98.38 80 GLY A O 1
ATOM 680 N N . ILE A 1 81 ? -11.081 -1.979 0.450 1.00 98.62 81 ILE A N 1
ATOM 681 C CA . ILE A 1 81 ? -10.395 -2.119 1.739 1.00 98.62 81 ILE A CA 1
ATOM 682 C C . ILE A 1 81 ? -10.380 -0.784 2.489 1.00 98.62 81 ILE A C 1
ATOM 684 O O . ILE A 1 81 ? -10.755 -0.725 3.657 1.00 98.62 81 ILE A O 1
ATOM 688 N N . SER A 1 82 ? -9.962 0.309 1.843 1.00 98.25 82 SER A N 1
ATOM 689 C CA . SER A 1 82 ? -9.889 1.614 2.507 1.00 98.25 82 SER A CA 1
ATOM 690 C C . SER A 1 82 ? -11.256 2.132 2.937 1.00 98.25 82 SER A C 1
ATOM 692 O O . SER A 1 82 ? -11.348 2.707 4.018 1.00 98.25 82 SER A O 1
ATOM 694 N N . LYS A 1 83 ? -12.314 1.891 2.153 1.00 98.62 83 LYS A N 1
ATOM 695 C CA . LYS A 1 83 ? -13.682 2.241 2.550 1.00 98.62 83 LYS A CA 1
ATOM 696 C C . LYS A 1 83 ? -14.092 1.508 3.825 1.00 98.62 83 LYS A C 1
ATOM 698 O O . LYS A 1 83 ? -14.538 2.151 4.766 1.00 98.62 83 LYS A O 1
ATOM 703 N N . GLU A 1 84 ? -13.897 0.195 3.876 1.00 98.69 84 GLU A N 1
ATOM 704 C CA . GLU A 1 84 ? -14.293 -0.598 5.042 1.00 98.69 84 GLU A CA 1
ATOM 705 C C . GLU A 1 84 ? -13.450 -0.263 6.283 1.00 98.69 84 GLU A C 1
ATOM 707 O O . GLU A 1 84 ? -13.978 -0.166 7.385 1.00 98.69 84 GLU A O 1
ATOM 712 N N . VAL A 1 85 ? -12.151 0.016 6.126 1.00 98.62 85 VAL A N 1
ATOM 713 C CA . VAL A 1 85 ? -11.314 0.477 7.249 1.00 98.62 85 VAL A CA 1
ATOM 714 C C . VAL A 1 85 ? -11.790 1.829 7.804 1.00 98.62 85 VAL A C 1
ATOM 716 O O . VAL A 1 85 ? -11.723 2.038 9.013 1.00 98.62 85 VAL A O 1
ATOM 719 N N . LEU A 1 86 ? -12.282 2.744 6.960 1.00 98.25 86 LEU A N 1
ATOM 720 C CA . LEU A 1 86 ? -12.865 4.009 7.429 1.00 98.25 86 LEU A CA 1
ATOM 721 C C . LEU A 1 86 ? -14.189 3.792 8.174 1.00 98.25 86 LEU A C 1
ATOM 723 O O . LEU A 1 86 ? -14.428 4.450 9.181 1.00 98.25 86 LEU A O 1
ATOM 727 N N . GLU A 1 87 ? -15.011 2.838 7.738 1.00 98.38 87 GLU A N 1
ATOM 728 C CA . GLU A 1 87 ? -16.227 2.441 8.463 1.00 98.38 87 GLU A CA 1
ATOM 729 C C . GLU A 1 87 ? -15.881 1.855 9.845 1.00 98.38 87 GLU A C 1
ATOM 731 O O . GLU A 1 87 ? -16.486 2.232 10.847 1.00 98.38 87 GLU A O 1
ATOM 736 N N . ILE A 1 88 ? -14.854 1.000 9.927 1.00 98.12 88 ILE A N 1
ATOM 737 C CA . ILE A 1 88 ? -14.347 0.464 11.203 1.00 98.12 88 ILE A CA 1
ATOM 738 C C . ILE A 1 88 ? -13.868 1.591 12.121 1.00 98.12 88 ILE A C 1
ATOM 740 O O . ILE A 1 88 ? -14.180 1.593 13.311 1.00 98.12 88 ILE A O 1
ATOM 744 N N . LYS A 1 89 ? -13.123 2.558 11.577 1.00 98.12 89 LYS A N 1
ATOM 745 C CA . LYS A 1 89 ? -12.657 3.730 12.324 1.00 98.12 89 LYS A CA 1
ATOM 746 C C . LYS A 1 89 ? -13.826 4.494 12.951 1.00 98.12 89 LYS A C 1
ATOM 748 O O . LYS A 1 89 ? -13.771 4.828 14.133 1.00 98.12 89 LYS A O 1
ATOM 753 N N . GLU A 1 90 ? -14.868 4.772 12.168 1.00 97.62 90 GLU A N 1
ATOM 754 C CA . GLU A 1 90 ? -16.057 5.480 12.653 1.00 97.62 90 GLU A CA 1
ATOM 755 C C . GLU A 1 90 ? -16.749 4.706 13.780 1.00 97.62 90 GLU A C 1
ATOM 757 O O . GLU A 1 90 ? -17.063 5.304 14.808 1.00 97.62 90 GLU A O 1
ATOM 762 N N . GLN A 1 91 ? -16.901 3.385 13.638 1.00 97.06 91 GLN A N 1
ATOM 763 C CA . GLN A 1 91 ? -17.490 2.530 14.675 1.00 97.06 91 GLN A CA 1
ATOM 764 C C . GLN A 1 91 ? -16.656 2.520 15.960 1.00 97.06 91 GLN A C 1
ATOM 766 O O . GLN A 1 91 ? -17.208 2.695 17.042 1.00 97.06 91 GLN A O 1
ATOM 771 N N . LEU A 1 92 ? -15.327 2.386 15.869 1.00 96.38 92 LEU A N 1
ATOM 772 C CA . LEU A 1 92 ? -14.441 2.440 17.041 1.00 96.38 92 LEU A CA 1
ATOM 773 C C . LEU A 1 92 ? -14.619 3.740 17.831 1.00 96.38 92 LEU A C 1
ATOM 775 O O . LEU A 1 92 ? -14.665 3.718 19.058 1.00 96.38 92 LEU A O 1
ATOM 779 N N . HIS A 1 93 ? -14.751 4.864 17.129 1.00 94.25 93 HIS A N 1
ATOM 780 C CA . HIS A 1 93 ? -14.919 6.167 17.759 1.00 94.25 93 HIS A CA 1
ATOM 781 C C . HIS A 1 93 ? -16.335 6.392 18.314 1.00 94.25 93 HIS A C 1
ATOM 783 O O . HIS A 1 93 ? -16.483 6.993 19.372 1.00 94.25 93 HIS A O 1
ATOM 789 N N . GLN A 1 94 ? -17.381 5.975 17.595 1.00 94.06 94 GLN A N 1
ATOM 790 C CA . GLN A 1 94 ? -18.772 6.319 17.926 1.00 94.06 94 GLN A CA 1
ATOM 791 C C . GLN A 1 94 ? -19.473 5.272 18.794 1.00 94.06 94 GLN A C 1
ATOM 793 O O . GLN A 1 94 ? -20.208 5.640 19.708 1.00 94.06 94 GLN A O 1
ATOM 798 N N . ASP A 1 95 ? -19.252 3.990 18.508 1.00 94.06 95 ASP A N 1
ATOM 799 C CA . ASP A 1 95 ? -20.015 2.887 19.097 1.00 94.06 95 ASP A CA 1
ATOM 800 C C . ASP A 1 95 ? -19.279 2.232 20.275 1.00 94.06 95 ASP A C 1
ATOM 802 O O . ASP A 1 95 ? -19.923 1.675 21.164 1.00 94.06 95 ASP A O 1
ATOM 806 N N . PHE A 1 96 ? -17.943 2.312 20.293 1.00 92.75 96 PHE A N 1
ATOM 807 C CA . PHE A 1 96 ? -17.090 1.671 21.304 1.00 92.75 96 PHE A CA 1
ATOM 808 C C . PHE A 1 96 ? -16.337 2.646 22.214 1.00 92.75 96 PHE A C 1
ATOM 810 O O . PHE A 1 96 ? -15.638 2.184 23.103 1.00 92.75 96 PHE A O 1
ATOM 817 N N . ASP A 1 97 ? -16.449 3.961 21.996 1.00 93.62 97 ASP A N 1
ATOM 818 C CA . ASP A 1 97 ? -15.716 4.992 22.756 1.00 93.62 97 ASP A CA 1
ATOM 819 C C . ASP A 1 97 ? -14.189 4.742 22.805 1.00 93.62 97 ASP A C 1
ATOM 821 O O . ASP A 1 97 ? -13.520 4.959 23.813 1.00 93.62 97 ASP A O 1
ATOM 825 N N . ARG A 1 98 ? -13.612 4.276 21.683 1.00 95.56 98 ARG A N 1
ATOM 826 C CA . ARG A 1 98 ? -12.167 4.018 21.508 1.00 95.56 98 ARG A CA 1
ATOM 827 C C . ARG A 1 98 ? -11.532 5.004 20.518 1.00 95.56 98 ARG A C 1
ATOM 829 O O . ARG A 1 98 ? -11.107 4.609 19.423 1.00 95.56 98 ARG A O 1
ATOM 836 N N . PRO A 1 99 ? -11.440 6.305 20.856 1.00 96.19 99 PRO A N 1
ATOM 837 C CA . PRO A 1 99 ? -10.852 7.306 19.970 1.00 96.19 99 PRO A CA 1
ATOM 838 C C . PRO A 1 99 ? -9.354 7.083 19.714 1.00 96.19 99 PRO A C 1
ATOM 840 O O . PRO A 1 99 ? -8.875 7.415 18.631 1.00 96.19 99 PRO A O 1
ATOM 843 N N . ASN A 1 100 ? -8.630 6.469 20.655 1.00 96.06 100 ASN A N 1
ATOM 844 C CA . ASN A 1 100 ? -7.221 6.098 20.489 1.00 96.06 100 ASN A CA 1
ATOM 845 C C . ASN A 1 100 ? -7.019 5.108 19.326 1.00 96.06 100 ASN A C 1
ATOM 847 O O . ASN A 1 100 ? -6.179 5.331 18.457 1.00 96.06 100 ASN A O 1
ATOM 851 N N . LEU A 1 101 ? -7.858 4.069 19.235 1.00 97.69 101 LEU A N 1
ATOM 852 C CA . LEU A 1 101 ? -7.813 3.100 18.133 1.00 97.69 101 LEU A CA 1
ATOM 853 C C . LEU A 1 101 ? -8.182 3.738 16.789 1.00 97.69 101 LEU A C 1
ATOM 855 O O . LEU A 1 101 ? -7.576 3.432 15.761 1.00 97.69 101 LEU A O 1
ATOM 859 N N . SER A 1 102 ? -9.141 4.667 16.793 1.00 97.81 102 SER A N 1
ATOM 860 C CA . SER A 1 102 ? -9.473 5.468 15.610 1.00 97.81 102 SER A CA 1
ATOM 861 C C . SER A 1 102 ? -8.284 6.322 15.135 1.00 97.81 102 SER A C 1
ATOM 863 O O . SER A 1 102 ? -8.047 6.420 13.930 1.00 97.81 102 SER A O 1
ATOM 865 N N . GLU A 1 103 ? -7.514 6.922 16.049 1.00 98.12 103 GLU A N 1
ATOM 866 C CA . GLU A 1 103 ? -6.331 7.728 15.709 1.00 98.12 103 GLU A CA 1
ATOM 867 C C . GLU A 1 103 ? -5.223 6.885 15.056 1.00 98.12 103 GLU A C 1
ATOM 869 O O . GLU A 1 103 ? -4.603 7.309 14.075 1.00 98.12 103 GLU A O 1
ATOM 874 N N . HIS A 1 104 ? -5.000 5.664 15.546 1.00 98.50 104 HIS A N 1
ATOM 875 C CA . HIS A 1 104 ? -4.075 4.720 14.912 1.00 98.50 104 HIS A CA 1
ATOM 876 C C . HIS A 1 104 ? -4.492 4.390 13.476 1.00 98.50 104 HIS A C 1
ATOM 878 O O . HIS A 1 104 ? -3.648 4.377 12.579 1.00 98.50 104 HIS A O 1
ATOM 884 N N . ILE A 1 105 ? -5.793 4.206 13.215 1.00 98.56 105 ILE A N 1
ATOM 885 C CA . ILE A 1 105 ? -6.294 3.971 11.851 1.00 98.56 105 ILE A CA 1
ATOM 886 C C . ILE A 1 105 ? -6.077 5.192 10.942 1.00 98.56 105 ILE A C 1
ATOM 888 O O . ILE A 1 105 ? -5.760 5.017 9.763 1.00 98.56 105 ILE A O 1
ATOM 892 N N . ASP A 1 106 ? -6.187 6.418 11.458 1.00 98.44 106 ASP A N 1
ATOM 893 C CA . ASP A 1 106 ? -5.862 7.621 10.680 1.00 98.44 106 ASP A CA 1
ATOM 894 C C . ASP A 1 106 ? -4.394 7.648 10.254 1.00 98.44 106 ASP A C 1
ATOM 896 O O . ASP A 1 106 ? -4.084 7.833 9.071 1.00 98.44 106 ASP A O 1
ATOM 900 N N . LYS A 1 107 ? -3.483 7.401 11.202 1.00 98.69 107 LYS A N 1
ATOM 901 C CA . LYS A 1 107 ? -2.041 7.309 10.925 1.00 98.69 107 LYS A CA 1
ATOM 902 C C . LYS A 1 107 ? -1.754 6.210 9.902 1.00 98.69 107 LYS A C 1
ATOM 904 O O . LYS A 1 107 ? -1.005 6.436 8.949 1.00 98.69 107 LYS A O 1
ATOM 909 N N . LEU A 1 108 ? -2.397 5.052 10.058 1.00 98.69 108 LEU A N 1
ATOM 910 C CA . LEU A 1 108 ? -2.278 3.923 9.141 1.00 98.69 108 LEU A CA 1
ATOM 911 C C . LEU A 1 108 ? -2.704 4.304 7.717 1.00 98.69 108 LEU A C 1
ATOM 913 O O . LEU A 1 108 ? -1.955 4.062 6.778 1.00 98.69 108 LEU A O 1
ATOM 917 N N . GLN A 1 109 ? -3.876 4.921 7.532 1.00 98.56 109 GLN A N 1
ATOM 918 C CA . GLN A 1 109 ? -4.382 5.287 6.199 1.00 98.56 109 GLN A CA 1
ATOM 919 C C . GLN A 1 109 ? -3.481 6.304 5.487 1.00 98.56 109 GLN A C 1
ATOM 921 O O . GLN A 1 109 ? -3.292 6.207 4.274 1.00 98.56 109 GLN A O 1
ATOM 926 N N . ILE A 1 110 ? -2.878 7.240 6.226 1.00 98.62 110 ILE A N 1
ATOM 927 C CA . ILE A 1 110 ? -1.878 8.165 5.674 1.00 98.62 110 ILE A CA 1
ATOM 928 C C . ILE A 1 110 ? -0.663 7.384 5.165 1.00 98.62 110 ILE A C 1
ATOM 930 O O . ILE A 1 110 ? -0.245 7.574 4.021 1.00 98.62 110 ILE A O 1
ATOM 934 N N . LYS A 1 111 ? -0.121 6.470 5.979 1.00 98.75 111 LYS A N 1
ATOM 935 C CA . LYS A 1 111 ? 1.039 5.660 5.591 1.00 98.75 111 LYS A CA 1
ATOM 936 C C . LYS A 1 111 ? 0.747 4.700 4.445 1.00 98.75 111 LYS A C 1
ATOM 938 O O . LYS A 1 111 ? 1.593 4.555 3.567 1.00 98.75 111 LYS A O 1
ATOM 943 N N . GLU A 1 112 ? -0.450 4.131 4.381 1.00 98.56 112 GLU A N 1
ATOM 944 C CA . GLU A 1 112 ? -0.876 3.285 3.263 1.00 98.56 112 GLU A CA 1
ATOM 945 C C . GLU A 1 112 ? -1.003 4.063 1.957 1.00 98.56 112 GLU A C 1
ATOM 947 O O . GLU A 1 112 ? -0.584 3.583 0.904 1.00 98.56 112 GLU A O 1
ATOM 952 N N . LYS A 1 113 ? -1.524 5.291 2.017 1.00 98.38 113 LYS A N 1
ATOM 953 C CA . LYS A 1 113 ? -1.557 6.176 0.853 1.00 98.38 113 LYS A CA 1
ATOM 954 C C . LYS A 1 113 ? -0.143 6.503 0.366 1.00 98.38 113 LYS A C 1
ATOM 956 O O . LYS A 1 113 ? 0.134 6.346 -0.821 1.00 98.38 113 LYS A O 1
ATOM 961 N N . GLU A 1 114 ? 0.752 6.901 1.273 1.00 98.75 114 GLU A N 1
ATOM 962 C CA . GLU A 1 114 ? 2.165 7.156 0.951 1.00 98.75 114 GLU A CA 1
ATOM 963 C C . GLU A 1 114 ? 2.828 5.919 0.311 1.00 98.75 114 GLU A C 1
ATOM 965 O O . GLU A 1 114 ? 3.529 6.036 -0.696 1.00 98.75 114 GLU A O 1
ATOM 970 N N . LYS A 1 115 ? 2.583 4.716 0.849 1.00 98.62 115 LYS A N 1
ATOM 971 C CA . LYS A 1 115 ? 3.119 3.459 0.307 1.00 98.62 115 LYS A CA 1
ATOM 972 C C . LYS A 1 115 ? 2.635 3.190 -1.114 1.00 98.62 115 LYS A C 1
ATOM 974 O O . LYS A 1 115 ? 3.432 2.783 -1.962 1.00 98.62 115 LYS A O 1
ATOM 979 N N . LEU A 1 116 ? 1.349 3.409 -1.385 1.00 98.31 116 LEU A N 1
ATOM 980 C CA . LEU A 1 116 ? 0.773 3.206 -2.712 1.00 98.31 116 LEU A CA 1
ATOM 981 C C . LEU A 1 116 ? 1.367 4.186 -3.735 1.00 98.31 116 LEU A C 1
ATOM 983 O O . LEU A 1 116 ? 1.727 3.776 -4.839 1.00 98.31 116 LEU A O 1
ATOM 987 N N . GLU A 1 117 ? 1.546 5.453 -3.351 1.00 98.50 117 GLU A N 1
ATOM 988 C CA . GLU A 1 117 ? 2.203 6.474 -4.179 1.00 98.50 117 GLU A CA 1
ATOM 989 C C . GLU A 1 117 ? 3.667 6.108 -4.481 1.00 98.50 117 GLU A C 1
ATOM 991 O O . GLU A 1 117 ? 4.096 6.157 -5.638 1.00 98.50 117 GLU A O 1
ATOM 996 N N . LEU A 1 118 ? 4.424 5.668 -3.468 1.00 98.75 118 LEU A N 1
ATOM 997 C CA . LEU A 1 118 ? 5.797 5.183 -3.643 1.00 98.75 118 LEU A CA 1
ATOM 998 C C . LEU A 1 118 ? 5.861 3.937 -4.534 1.00 98.75 118 LEU A C 1
ATOM 1000 O O . LEU A 1 118 ? 6.761 3.830 -5.364 1.00 98.75 118 LEU A O 1
ATOM 1004 N N . THR A 1 119 ? 4.899 3.020 -4.407 1.00 98.56 119 THR A N 1
ATOM 1005 C CA . THR A 1 119 ? 4.810 1.806 -5.234 1.00 98.56 119 THR A CA 1
ATOM 1006 C C . THR A 1 119 ? 4.591 2.166 -6.703 1.00 98.56 119 THR A C 1
ATOM 1008 O O . THR A 1 119 ? 5.332 1.698 -7.565 1.00 98.56 119 THR A O 1
ATOM 1011 N N . ALA A 1 120 ? 3.647 3.062 -7.002 1.00 98.06 120 ALA A N 1
ATOM 1012 C CA . ALA A 1 120 ? 3.426 3.540 -8.366 1.00 98.06 120 ALA A CA 1
ATOM 1013 C C . ALA A 1 120 ? 4.673 4.247 -8.933 1.00 98.06 120 ALA A C 1
ATOM 1015 O O . ALA A 1 120 ? 5.075 3.998 -10.072 1.00 98.06 120 ALA A O 1
ATOM 1016 N N . LYS A 1 121 ? 5.337 5.083 -8.122 1.00 98.56 121 LYS A N 1
ATOM 1017 C CA . LYS A 1 121 ? 6.595 5.744 -8.505 1.00 98.56 121 LYS A CA 1
ATOM 1018 C C . LYS A 1 121 ? 7.701 4.726 -8.796 1.00 98.56 121 LYS A C 1
ATOM 1020 O O . LYS A 1 121 ? 8.427 4.879 -9.780 1.00 98.56 121 LYS A O 1
ATOM 1025 N N . LEU A 1 122 ? 7.827 3.685 -7.970 1.00 98.62 122 LEU A N 1
ATOM 1026 C CA . LEU A 1 122 ? 8.797 2.609 -8.165 1.00 98.62 122 LEU A CA 1
ATOM 1027 C C . LEU A 1 122 ? 8.558 1.893 -9.492 1.00 98.62 122 LEU A C 1
ATOM 1029 O O . LEU A 1 122 ? 9.513 1.664 -10.225 1.00 98.62 122 LEU A O 1
ATOM 1033 N N . GLN A 1 123 ? 7.306 1.565 -9.812 1.00 98.44 123 GLN A N 1
ATOM 1034 C CA . GLN A 1 123 ? 6.955 0.883 -11.056 1.00 98.44 123 GLN A CA 1
ATOM 1035 C C . GLN A 1 123 ? 7.360 1.693 -12.293 1.00 98.44 123 GLN A C 1
ATOM 1037 O O . GLN A 1 123 ? 8.092 1.185 -13.141 1.00 98.44 123 GLN A O 1
ATOM 1042 N N . LEU A 1 124 ? 6.990 2.977 -12.343 1.00 97.88 124 LEU A N 1
ATOM 1043 C CA . LEU A 1 124 ? 7.391 3.880 -13.428 1.00 97.88 124 LEU A CA 1
ATOM 1044 C C . LEU A 1 124 ? 8.917 3.992 -13.546 1.00 97.88 124 LEU A C 1
ATOM 1046 O O . LEU A 1 124 ? 9.470 3.928 -14.640 1.00 97.88 124 LEU A O 1
ATOM 1050 N N . THR A 1 125 ? 9.612 4.119 -12.413 1.00 98.06 125 THR A N 1
ATOM 1051 C CA . THR A 1 125 ? 11.078 4.239 -12.396 1.00 98.06 125 THR A CA 1
ATOM 1052 C C . THR A 1 125 ? 11.752 2.940 -12.849 1.00 98.06 125 THR A C 1
ATOM 1054 O O . THR A 1 125 ? 12.718 2.992 -13.602 1.00 98.06 125 THR A O 1
ATOM 1057 N N . LYS A 1 126 ? 11.223 1.772 -12.455 1.00 97.56 126 LYS A N 1
ATOM 1058 C CA . LYS A 1 126 ? 11.691 0.460 -12.928 1.00 97.56 126 LYS A CA 1
ATOM 1059 C C . LYS A 1 126 ? 11.528 0.320 -14.440 1.00 97.56 126 LYS A C 1
ATOM 1061 O O . LYS A 1 126 ? 12.444 -0.175 -15.087 1.00 97.56 126 LYS A O 1
ATOM 1066 N N . GLN A 1 127 ? 10.391 0.753 -14.992 1.00 97.38 127 GLN A N 1
ATOM 1067 C CA . GLN A 1 127 ? 10.185 0.733 -16.438 1.00 97.38 127 GLN A CA 1
ATOM 1068 C C . GLN A 1 127 ? 11.201 1.641 -17.147 1.00 97.38 127 GLN A C 1
ATOM 1070 O O . GLN A 1 127 ? 11.880 1.182 -18.057 1.00 97.38 127 GLN A O 1
ATOM 1075 N N . ASN A 1 128 ? 11.388 2.881 -16.677 1.00 96.69 128 ASN A N 1
ATOM 1076 C CA . ASN A 1 128 ? 12.380 3.800 -17.251 1.00 96.69 128 ASN A CA 1
ATOM 1077 C C . ASN A 1 128 ? 13.805 3.231 -17.194 1.00 96.69 128 ASN A C 1
ATOM 1079 O O . ASN A 1 128 ? 14.538 3.330 -18.169 1.00 96.69 128 ASN A O 1
ATOM 1083 N N . ALA A 1 129 ? 14.181 2.587 -16.086 1.00 96.06 129 ALA A N 1
ATOM 1084 C CA . ALA A 1 129 ? 15.483 1.939 -15.944 1.00 96.06 129 ALA A CA 1
ATOM 1085 C C . ALA A 1 129 ? 15.685 0.768 -16.927 1.00 96.06 129 ALA A C 1
ATOM 1087 O O . ALA A 1 129 ? 16.820 0.443 -17.270 1.00 96.06 129 ALA A O 1
ATOM 1088 N N . GLN A 1 130 ? 14.598 0.111 -17.352 1.00 95.12 130 GLN A N 1
ATOM 1089 C CA . GLN A 1 130 ? 14.622 -0.946 -18.366 1.00 95.12 130 GLN A CA 1
ATOM 1090 C C . GLN A 1 130 ? 14.678 -0.371 -19.789 1.00 95.12 130 GLN A C 1
ATOM 1092 O O . GLN A 1 130 ? 15.399 -0.905 -20.629 1.00 95.12 130 GLN A O 1
ATOM 1097 N N . ASP A 1 131 ? 13.925 0.699 -20.050 1.00 95.62 131 ASP A N 1
ATOM 1098 C CA . ASP A 1 131 ? 13.845 1.351 -21.362 1.00 95.62 131 ASP A CA 1
ATOM 1099 C C . ASP A 1 131 ? 15.096 2.196 -21.683 1.00 95.62 131 ASP A C 1
ATOM 1101 O O . ASP A 1 131 ? 15.423 2.379 -22.857 1.00 95.62 131 ASP A O 1
ATOM 1105 N N . HIS A 1 132 ? 15.814 2.660 -20.652 1.00 94.38 132 HIS A N 1
ATOM 1106 C CA . HIS A 1 132 ? 17.009 3.512 -20.738 1.00 94.38 132 HIS A CA 1
ATOM 1107 C C . HIS A 1 132 ? 18.161 2.971 -19.865 1.00 94.38 132 HIS A C 1
ATOM 1109 O O . HIS A 1 132 ? 18.527 3.592 -18.864 1.00 94.38 132 HIS A O 1
ATOM 1115 N N . PRO A 1 133 ? 18.739 1.800 -20.194 1.00 90.88 133 PRO A N 1
ATOM 1116 C CA . PRO A 1 133 ? 19.779 1.168 -19.377 1.00 90.88 133 PRO A CA 1
ATOM 1117 C C . PRO A 1 133 ? 21.094 1.965 -19.304 1.00 90.88 133 PRO A C 1
ATOM 1119 O O . PRO A 1 133 ? 21.915 1.699 -18.430 1.00 90.88 133 PRO A O 1
ATOM 1122 N N . GLU A 1 134 ? 21.317 2.911 -20.217 1.00 93.12 134 GLU A N 1
ATOM 1123 C CA . GLU A 1 134 ? 22.458 3.830 -20.218 1.00 93.12 134 GLU A CA 1
ATOM 1124 C C . GLU A 1 134 ? 22.371 4.938 -19.158 1.00 93.12 134 GLU A C 1
ATOM 1126 O O . GLU A 1 134 ? 23.379 5.587 -18.877 1.00 93.12 134 GLU A O 1
ATOM 1131 N N . ASP A 1 135 ? 21.187 5.164 -18.587 1.00 91.56 135 ASP A N 1
ATOM 1132 C CA . ASP A 1 135 ? 20.947 6.205 -17.593 1.00 91.56 135 ASP A CA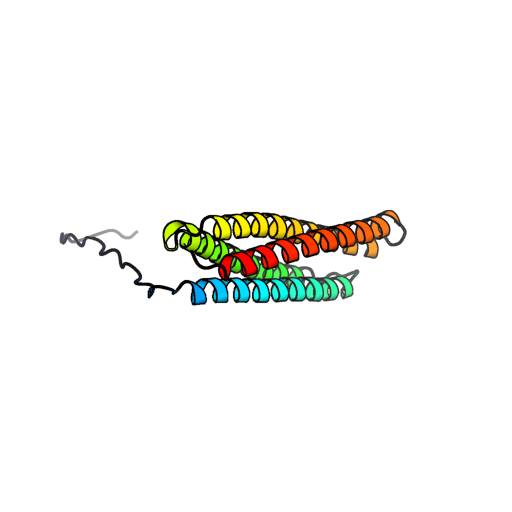 1
ATOM 1133 C C . ASP A 1 135 ? 20.971 5.612 -16.173 1.00 91.56 135 ASP A C 1
ATOM 1135 O O . ASP A 1 135 ? 19.974 5.112 -15.639 1.00 91.56 135 ASP A O 1
ATOM 1139 N N . GLU A 1 136 ? 22.158 5.648 -15.559 1.00 87.88 136 GLU A N 1
ATOM 1140 C CA . GLU A 1 136 ? 22.414 5.110 -14.216 1.00 87.88 136 GLU A CA 1
ATOM 1141 C C . GLU A 1 136 ? 21.573 5.799 -13.118 1.00 87.88 136 GLU A C 1
ATOM 1143 O O . GLU A 1 136 ? 21.289 5.180 -12.088 1.00 87.88 136 GLU A O 1
ATOM 1148 N N . ASP A 1 137 ? 21.088 7.025 -13.359 1.00 93.94 137 ASP A N 1
ATOM 1149 C CA . ASP A 1 137 ? 20.246 7.801 -12.434 1.00 93.94 137 ASP A CA 1
ATOM 1150 C C . ASP A 1 137 ? 18.927 7.069 -12.121 1.00 93.94 137 ASP A C 1
ATOM 1152 O O . ASP A 1 137 ? 18.408 7.121 -11.002 1.00 93.94 137 ASP A O 1
ATOM 1156 N N . PHE A 1 138 ? 18.380 6.302 -13.075 1.00 92.88 138 PHE A N 1
ATOM 1157 C CA . PHE A 1 138 ? 17.175 5.512 -12.811 1.00 92.88 138 PHE A CA 1
ATOM 1158 C C . PHE A 1 138 ? 17.430 4.342 -11.855 1.00 92.88 138 PHE A C 1
ATOM 1160 O O . PHE A 1 138 ? 16.560 4.035 -11.037 1.00 92.88 138 PHE A O 1
ATOM 1167 N N . GLN A 1 139 ? 18.600 3.700 -11.912 1.00 91.75 139 GLN A N 1
ATOM 1168 C CA . GLN A 1 139 ? 18.938 2.596 -11.003 1.00 91.75 139 GLN A CA 1
ATOM 1169 C C . GLN A 1 139 ? 19.134 3.095 -9.568 1.00 91.75 139 GLN A C 1
ATOM 1171 O O . GLN A 1 139 ? 18.653 2.460 -8.621 1.00 91.75 139 GLN A O 1
ATOM 1176 N N . GLU A 1 140 ? 19.775 4.256 -9.406 1.00 95.19 140 GLU A N 1
ATOM 1177 C CA . GLU A 1 140 ? 19.905 4.930 -8.111 1.00 95.19 140 GLU A CA 1
ATOM 1178 C C . GLU A 1 140 ? 18.522 5.262 -7.533 1.00 95.19 140 GLU A C 1
ATOM 1180 O O . GLU A 1 140 ? 18.185 4.803 -6.437 1.00 95.19 140 GLU A O 1
ATOM 1185 N N . LYS A 1 141 ? 17.648 5.908 -8.316 1.00 97.12 141 LYS A N 1
ATOM 1186 C CA . LYS A 1 141 ? 16.267 6.220 -7.900 1.00 97.12 141 LYS A CA 1
ATOM 1187 C C . LYS A 1 141 ? 15.445 4.986 -7.539 1.00 97.12 141 LYS A C 1
ATOM 1189 O O . LYS A 1 141 ? 14.657 5.027 -6.593 1.00 97.12 141 LYS A O 1
ATOM 1194 N N . VAL A 1 142 ? 15.599 3.870 -8.261 1.00 97.38 142 VAL A N 1
ATOM 1195 C CA . VAL A 1 142 ? 14.941 2.600 -7.900 1.00 97.38 142 VAL A CA 1
ATOM 1196 C C . VAL A 1 142 ? 15.375 2.153 -6.503 1.00 97.38 142 VAL A C 1
ATOM 1198 O O . VAL A 1 142 ? 14.536 1.702 -5.719 1.00 97.38 142 VAL A O 1
ATOM 1201 N N . CYS A 1 143 ? 16.663 2.271 -6.177 1.00 97.25 143 CYS A N 1
ATOM 1202 C CA . CYS A 1 143 ? 17.184 1.912 -4.860 1.00 97.25 143 CYS A CA 1
ATOM 1203 C C . CYS A 1 143 ? 16.664 2.850 -3.764 1.00 97.25 143 CYS A C 1
ATOM 1205 O O . CYS A 1 143 ? 16.219 2.363 -2.723 1.00 97.25 143 CYS A O 1
ATOM 1207 N N . GLU A 1 144 ? 16.647 4.161 -4.005 1.00 98.25 144 GLU A N 1
ATOM 1208 C CA . GLU A 1 144 ? 16.108 5.157 -3.069 1.00 98.25 144 GLU A CA 1
ATOM 1209 C C . GLU A 1 144 ? 14.630 4.904 -2.752 1.00 98.25 144 GLU A C 1
ATOM 1211 O O . GLU A 1 144 ? 14.250 4.772 -1.588 1.00 98.25 144 GLU A O 1
ATOM 1216 N N . ILE A 1 145 ? 13.792 4.740 -3.782 1.00 98.50 145 ILE A N 1
ATOM 1217 C CA . ILE A 1 145 ? 12.352 4.519 -3.593 1.00 98.50 145 ILE A CA 1
ATOM 1218 C C . ILE A 1 145 ? 12.102 3.206 -2.839 1.00 98.50 145 ILE A C 1
ATOM 1220 O O . ILE A 1 145 ? 11.237 3.153 -1.965 1.00 98.50 145 ILE A O 1
ATOM 1224 N N . LYS A 1 146 ? 12.874 2.144 -3.119 1.00 98.31 146 LYS A N 1
ATOM 1225 C CA . LYS A 1 146 ? 12.794 0.889 -2.351 1.00 98.31 146 LYS A CA 1
ATOM 1226 C C . LYS A 1 146 ? 13.109 1.109 -0.872 1.00 98.31 146 LYS A C 1
ATOM 1228 O O . LYS A 1 146 ? 12.408 0.561 -0.023 1.00 98.31 146 LYS A O 1
ATOM 1233 N N . GLN A 1 147 ? 14.130 1.903 -0.551 1.00 98.69 147 GLN A N 1
ATOM 1234 C CA . GLN A 1 147 ? 14.455 2.230 0.840 1.00 98.69 147 GLN A CA 1
ATOM 1235 C C . GLN A 1 147 ? 13.329 3.017 1.515 1.00 98.69 147 GLN A C 1
ATOM 1237 O O . GLN A 1 147 ? 13.002 2.741 2.668 1.00 98.69 147 GLN A O 1
ATOM 1242 N N . ASP A 1 148 ? 12.697 3.951 0.809 1.00 98.75 148 ASP A N 1
ATOM 1243 C CA . ASP A 1 148 ? 11.575 4.716 1.356 1.00 98.75 148 ASP A CA 1
ATOM 1244 C C . ASP A 1 148 ? 10.333 3.846 1.590 1.00 98.75 148 ASP A C 1
ATOM 1246 O O . ASP A 1 148 ? 9.683 3.977 2.628 1.00 98.75 148 ASP A O 1
ATOM 1250 N N . ILE A 1 149 ? 10.056 2.879 0.707 1.00 98.62 149 ILE A N 1
ATOM 1251 C CA . ILE A 1 149 ? 9.006 1.870 0.926 1.00 98.62 149 ILE A CA 1
ATOM 1252 C C . ILE A 1 149 ? 9.311 1.015 2.163 1.00 98.62 149 ILE A C 1
ATOM 1254 O O . ILE A 1 149 ? 8.400 0.729 2.942 1.00 98.62 149 ILE A O 1
ATOM 1258 N N . ILE A 1 150 ? 10.573 0.624 2.381 1.00 98.56 150 ILE A N 1
ATOM 1259 C CA . ILE A 1 150 ? 10.981 -0.137 3.575 1.00 98.56 150 ILE A CA 1
ATOM 1260 C C . ILE A 1 150 ? 10.726 0.680 4.846 1.00 98.56 150 ILE A C 1
ATOM 1262 O O . ILE A 1 150 ? 10.107 0.171 5.779 1.00 98.56 150 ILE A O 1
ATOM 1266 N N . LYS A 1 151 ? 11.144 1.952 4.877 1.00 98.75 151 LYS A N 1
ATOM 1267 C CA . LYS A 1 151 ? 10.907 2.846 6.025 1.00 98.75 151 LYS A CA 1
ATOM 1268 C C . LYS A 1 151 ? 9.413 3.036 6.291 1.00 98.75 151 LYS A C 1
ATOM 1270 O O . LYS A 1 151 ? 8.980 2.947 7.436 1.00 98.75 151 LYS A O 1
ATOM 1275 N N . ASN A 1 152 ? 8.620 3.263 5.244 1.00 98.75 152 ASN A N 1
ATOM 1276 C CA . ASN A 1 152 ? 7.171 3.400 5.370 1.00 98.75 152 ASN A CA 1
ATOM 1277 C C . ASN A 1 152 ? 6.522 2.099 5.889 1.00 98.75 152 ASN A C 1
ATOM 1279 O O . ASN A 1 152 ? 5.693 2.149 6.792 1.00 98.75 152 ASN A O 1
ATOM 1283 N N . THR A 1 153 ? 6.959 0.933 5.402 1.00 98.25 153 THR A N 1
ATOM 1284 C CA . THR A 1 153 ? 6.468 -0.377 5.868 1.00 98.25 153 THR A CA 1
ATOM 1285 C C . THR A 1 153 ? 6.823 -0.639 7.336 1.00 98.25 153 THR A C 1
ATOM 1287 O O . THR A 1 153 ? 6.014 -1.207 8.071 1.00 98.25 153 THR A O 1
ATOM 1290 N N . ALA A 1 154 ? 7.998 -0.195 7.791 1.00 98.62 154 ALA A N 1
ATOM 1291 C CA . ALA A 1 154 ? 8.363 -0.248 9.205 1.00 98.62 154 ALA A CA 1
ATOM 1292 C C . ALA A 1 154 ? 7.427 0.626 10.059 1.00 98.62 154 ALA A C 1
ATOM 1294 O O . ALA A 1 154 ? 6.903 0.143 11.057 1.00 98.62 154 ALA A O 1
ATOM 1295 N N . ALA A 1 155 ? 7.128 1.853 9.615 1.00 98.69 155 ALA A N 1
ATOM 1296 C CA . ALA A 1 155 ? 6.172 2.731 10.295 1.00 98.69 155 ALA A CA 1
ATOM 1297 C C . ALA A 1 155 ? 4.745 2.148 10.328 1.00 98.69 155 ALA A C 1
ATOM 1299 O O . ALA A 1 155 ? 4.060 2.250 11.339 1.00 98.69 155 ALA A O 1
ATOM 1300 N N . LEU A 1 156 ? 4.292 1.494 9.250 1.00 98.62 156 LEU A N 1
ATOM 1301 C CA . LEU A 1 156 ? 3.016 0.763 9.243 1.00 98.62 156 LEU A CA 1
ATOM 1302 C C . LEU A 1 156 ? 2.998 -0.368 10.276 1.00 98.62 156 LEU A C 1
ATOM 1304 O O . LEU A 1 156 ? 1.991 -0.568 10.950 1.00 98.62 156 LEU A O 1
ATOM 1308 N N . SER A 1 157 ? 4.106 -1.101 10.400 1.00 98.31 157 SER A N 1
ATOM 1309 C CA . SER A 1 157 ? 4.226 -2.208 11.355 1.00 98.31 157 SER A CA 1
ATOM 1310 C C . SER A 1 157 ? 4.174 -1.712 12.802 1.00 98.31 157 SER A C 1
ATOM 1312 O O . SER A 1 157 ? 3.505 -2.330 13.622 1.00 98.31 157 SER A O 1
ATOM 1314 N N . GLU A 1 158 ? 4.820 -0.579 13.090 1.00 98.62 158 GLU A N 1
ATOM 1315 C CA . GLU A 1 158 ? 4.761 0.100 14.391 1.00 98.62 158 GLU A CA 1
ATOM 1316 C C . GLU A 1 158 ? 3.322 0.513 14.736 1.00 98.62 158 GLU A C 1
ATOM 1318 O O . GLU A 1 158 ? 2.803 0.111 15.771 1.00 98.62 158 GLU A O 1
ATOM 1323 N N . ILE A 1 159 ? 2.615 1.180 13.814 1.00 98.69 159 ILE A N 1
ATOM 1324 C CA . ILE A 1 159 ? 1.209 1.577 14.018 1.00 98.69 159 ILE A CA 1
ATOM 1325 C C . ILE A 1 159 ? 0.304 0.362 14.281 1.00 98.69 159 ILE A C 1
ATOM 1327 O O . ILE A 1 159 ? -0.587 0.419 15.126 1.00 98.69 159 ILE A O 1
ATOM 1331 N N . LEU A 1 160 ? 0.500 -0.747 13.557 1.00 98.25 160 LEU A N 1
ATOM 1332 C CA . LEU A 1 160 ? -0.294 -1.965 13.756 1.00 98.25 160 LEU A CA 1
ATOM 1333 C C . LEU A 1 160 ? 0.003 -2.657 15.089 1.00 98.25 160 LEU A C 1
ATOM 1335 O O . LEU A 1 160 ? -0.892 -3.298 15.645 1.00 98.25 160 LEU A O 1
ATOM 1339 N N . GLN A 1 161 ? 1.237 -2.545 15.581 1.00 98.19 161 GLN A N 1
ATOM 1340 C CA . GLN A 1 161 ? 1.632 -3.051 16.888 1.00 98.19 161 GLN A CA 1
ATOM 1341 C C . GLN A 1 161 ? 1.025 -2.204 18.013 1.00 98.19 161 GLN A C 1
ATOM 1343 O O . GLN A 1 161 ? 0.471 -2.776 18.950 1.00 98.19 161 GLN A O 1
ATOM 1348 N N . ASP A 1 162 ? 1.060 -0.878 17.890 1.00 98.12 162 ASP A N 1
ATOM 1349 C CA . ASP A 1 162 ? 0.425 0.037 18.845 1.00 98.12 162 ASP A CA 1
ATOM 1350 C C . ASP A 1 162 ? -1.093 -0.177 18.881 1.00 98.12 162 ASP A C 1
ATOM 1352 O O . ASP A 1 162 ? -1.680 -0.323 19.951 1.00 98.12 162 ASP A O 1
ATOM 1356 N N . PHE A 1 163 ? -1.729 -0.307 17.709 1.00 98.19 163 PHE A N 1
ATOM 1357 C CA . PHE A 1 163 ? -3.152 -0.640 17.616 1.00 98.19 163 PHE A CA 1
ATOM 1358 C C . PHE A 1 163 ? -3.476 -1.966 18.318 1.00 98.19 163 PHE A C 1
ATOM 1360 O O . PHE A 1 163 ? -4.487 -2.060 19.010 1.00 98.19 163 PHE A O 1
ATOM 1367 N N . MET A 1 164 ? -2.637 -2.993 18.136 1.00 96.94 164 MET A N 1
ATOM 1368 C CA . MET A 1 164 ? -2.824 -4.299 18.776 1.00 96.94 164 MET A CA 1
ATOM 1369 C C . MET A 1 164 ? -2.820 -4.156 20.295 1.00 96.94 164 MET A C 1
ATOM 1371 O O . MET A 1 164 ? -3.758 -4.601 20.951 1.00 96.94 164 MET A O 1
ATOM 1375 N N . TYR A 1 165 ? -1.789 -3.500 20.827 1.00 96.75 165 TYR A N 1
ATOM 1376 C CA . TYR A 1 165 ? -1.606 -3.299 22.257 1.00 96.75 165 TYR A CA 1
ATOM 1377 C C . TYR A 1 165 ? -2.794 -2.537 22.868 1.00 96.75 165 TYR A C 1
ATOM 1379 O O . TYR A 1 165 ? -3.451 -3.040 23.778 1.00 96.75 165 TYR A O 1
ATOM 1387 N N . ASP A 1 166 ? -3.172 -1.404 22.276 1.00 96.31 166 ASP A N 1
ATOM 1388 C CA . ASP A 1 166 ? -4.300 -0.578 22.725 1.00 96.31 166 ASP A CA 1
ATOM 1389 C C . ASP A 1 166 ? -5.668 -1.279 22.599 1.00 96.31 166 ASP A C 1
ATOM 1391 O O . ASP A 1 166 ? -6.647 -0.897 23.253 1.00 96.31 166 ASP A O 1
ATOM 1395 N N . SER A 1 167 ? -5.780 -2.282 21.722 1.00 94.88 167 SER A N 1
ATOM 1396 C CA . SER A 1 167 ? -7.009 -3.068 21.556 1.00 94.88 167 SER A CA 1
ATOM 1397 C C . SER A 1 167 ? -7.180 -4.142 22.633 1.00 94.88 167 SER A C 1
ATOM 1399 O O . SER A 1 167 ? -8.303 -4.584 22.877 1.00 94.88 167 SER A O 1
ATOM 1401 N N . GLU A 1 168 ? -6.089 -4.539 23.289 1.00 91.00 168 GLU A N 1
ATOM 1402 C CA . GLU A 1 168 ? -6.074 -5.531 24.368 1.00 91.00 168 GLU A CA 1
ATOM 1403 C C . GLU A 1 168 ? -6.172 -4.891 25.761 1.00 91.00 168 GLU A C 1
ATOM 1405 O O . GLU A 1 168 ? -6.537 -5.578 26.720 1.00 91.00 168 GLU A O 1
ATOM 1410 N N . GLU A 1 169 ? -5.890 -3.588 25.891 1.00 82.12 169 GLU A N 1
ATOM 1411 C CA . GLU A 1 169 ? -6.038 -2.879 27.163 1.00 82.12 169 GLU A CA 1
ATOM 1412 C C . GLU A 1 169 ? -7.521 -2.807 27.596 1.00 82.12 169 GLU A C 1
ATOM 1414 O O . GLU A 1 169 ? -8.389 -2.395 26.807 1.00 82.12 169 GLU A O 1
ATOM 1419 N N . PRO A 1 170 ? -7.841 -3.230 28.838 1.00 62.62 170 PRO A N 1
ATOM 1420 C CA . PRO A 1 170 ? -9.160 -3.022 29.420 1.00 62.62 170 PRO A CA 1
ATOM 1421 C C . PRO A 1 170 ? -9.370 -1.534 29.738 1.00 62.62 170 PRO A C 1
ATOM 1423 O O . PRO A 1 170 ? -8.425 -0.856 30.138 1.00 62.62 170 PRO A O 1
ATOM 1426 N N . GLU A 1 171 ? -10.606 -1.059 29.557 1.00 57.16 171 GLU A N 1
ATOM 1427 C CA . GLU A 1 171 ? -11.046 0.308 29.906 1.00 57.16 171 GLU A CA 1
ATOM 1428 C C . GLU A 1 171 ? -10.783 0.687 31.372 1.00 57.16 171 GLU A C 1
ATOM 1430 O O . GLU A 1 171 ? -10.982 -0.174 32.266 1.00 57.16 171 GLU A O 1
#

Sequence (171 aa):
MFLLSRFISQATKTPRVQFQQHAPTDFTNLVRRFYVLQAERVEAYKLFEEGHEAYLRTGPHYDFEHYKQLVHEITKAFCGISKEVLEIKEQLHQDFDRPNLSEHIDKLQIKEKEKLELTAKLQLTKQNAQDHPEDEDFQEKVCEIKQDIIKNTAALSEILQDFMYDSEEPE